Protein AF-A0A1V3WQI1-F1 (afdb_monomer_lite)

Foldseek 3Di:
DDPLLVLVVVLVVLVVLLVVLVVQLPDPPHDPVSNVVSVVSHDDGDDDVPSVVCCCVPPPVVCVVVDDDDD

Secondary structure (DSSP, 8-state):
--HHHHHHHHHHHHHHHHHHHHHHHT-TT--HHHHHHHHHH--PPP--HHHHHHHIIIIIGGGTT------

Structure (mmCIF, N/CA/C/O backbone):
data_AF-A0A1V3WQI1-F1
#
_entry.id   AF-A0A1V3WQI1-F1
#
loop_
_atom_site.group_PDB
_atom_site.id
_atom_site.type_symbol
_atom_site.label_atom_id
_atom_site.label_alt_id
_atom_site.label_comp_id
_atom_site.label_asym_id
_atom_site.label_entity_id
_atom_site.label_seq_id
_atom_site.pdbx_PDB_ins_code
_atom_site.Cartn_x
_atom_site.Cartn_y
_atom_site.Cartn_z
_atom_site.occupancy
_atom_site.B_iso_or_equiv
_atom_site.auth_seq_id
_atom_site.auth_comp_id
_atom_site.auth_asym_id
_atom_site.auth_atom_id
_atom_site.pdbx_PDB_model_num
ATOM 1 N N . MET A 1 1 ? 0.485 11.183 -20.107 1.00 67.31 1 MET A N 1
ATOM 2 C CA . MET A 1 1 ? 1.133 10.201 -19.213 1.00 67.31 1 MET A CA 1
ATOM 3 C C . MET A 1 1 ? 0.635 8.823 -19.604 1.00 67.31 1 MET A C 1
ATOM 5 O O . MET A 1 1 ? -0.484 8.750 -20.093 1.00 67.31 1 MET A O 1
ATOM 9 N N . ASP A 1 2 ? 1.462 7.789 -19.460 1.00 88.25 2 ASP A N 1
ATOM 10 C CA . ASP A 1 2 ? 1.086 6.401 -19.758 1.00 88.25 2 ASP A CA 1
ATOM 11 C C . ASP A 1 2 ? -0.076 5.958 -18.848 1.00 88.25 2 ASP A C 1
ATOM 13 O O . ASP A 1 2 ? 0.020 6.055 -17.624 1.00 88.25 2 ASP A O 1
ATOM 17 N N . GLU A 1 3 ? -1.183 5.515 -19.445 1.00 90.81 3 GLU A N 1
ATOM 18 C CA . GLU A 1 3 ? -2.380 5.066 -18.726 1.00 90.81 3 GLU A CA 1
ATOM 19 C C . GLU A 1 3 ? -2.081 3.832 -17.867 1.00 90.81 3 GLU A C 1
ATOM 21 O O . GLU A 1 3 ? -2.543 3.748 -16.733 1.00 90.81 3 GLU A O 1
ATOM 26 N N . ALA A 1 4 ? -1.210 2.933 -18.340 1.00 89.44 4 ALA A N 1
ATOM 27 C CA . ALA A 1 4 ? -0.805 1.754 -17.581 1.00 89.44 4 ALA A CA 1
ATOM 28 C C . ALA A 1 4 ? -0.004 2.119 -16.321 1.00 89.44 4 ALA A C 1
ATOM 30 O O . ALA A 1 4 ? -0.120 1.442 -15.298 1.00 89.44 4 ALA A O 1
ATOM 31 N N . LEU A 1 5 ? 0.786 3.196 -16.378 1.00 90.75 5 LEU A N 1
ATOM 32 C CA . LEU A 1 5 ? 1.519 3.712 -15.224 1.00 90.75 5 LEU A CA 1
ATOM 33 C C . LEU A 1 5 ? 0.565 4.327 -14.194 1.00 90.75 5 LEU A C 1
ATOM 35 O O . LEU A 1 5 ? 0.700 4.061 -13.002 1.00 90.75 5 LEU A O 1
ATOM 39 N N . ILE A 1 6 ? -0.406 5.127 -14.647 1.00 92.12 6 ILE A N 1
ATOM 40 C CA . ILE A 1 6 ? -1.437 5.705 -13.772 1.00 92.12 6 ILE A CA 1
ATOM 41 C C . ILE A 1 6 ? -2.215 4.585 -13.076 1.00 92.12 6 ILE A C 1
ATOM 43 O O . ILE A 1 6 ? -2.371 4.605 -11.855 1.00 92.12 6 ILE A O 1
ATOM 47 N N . ASP A 1 7 ? -2.642 3.584 -13.83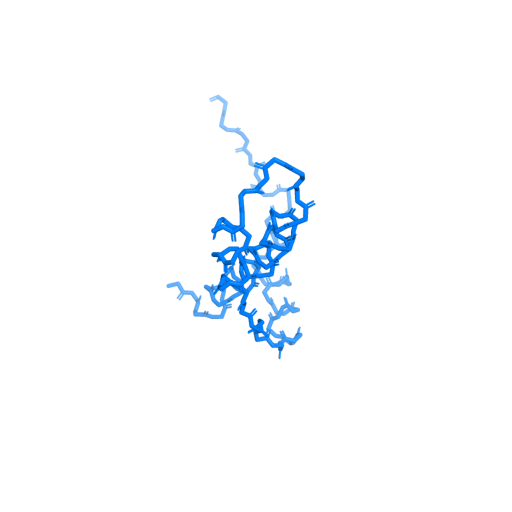8 1.00 91.50 7 ASP A N 1
ATOM 48 C CA . ASP A 1 7 ? -3.342 2.418 -13.316 1.00 91.50 7 ASP A CA 1
ATOM 49 C C . ASP A 1 7 ? -2.534 1.665 -12.255 1.00 91.50 7 ASP A C 1
ATOM 51 O O . ASP A 1 7 ? -3.108 1.201 -11.270 1.00 91.50 7 ASP A O 1
ATOM 55 N N . GLU A 1 8 ? -1.214 1.539 -12.419 1.00 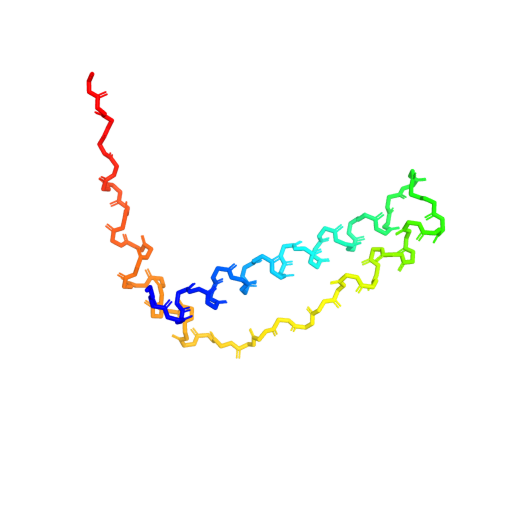91.94 8 GLU A N 1
ATOM 56 C CA . GLU A 1 8 ? -0.380 0.864 -11.423 1.00 91.94 8 GLU A CA 1
ATOM 57 C C . GLU A 1 8 ? -0.190 1.711 -10.156 1.00 91.94 8 GLU A C 1
ATOM 59 O O . GLU A 1 8 ? -0.245 1.166 -9.053 1.00 91.94 8 GLU A O 1
ATOM 64 N N . ILE A 1 9 ? -0.073 3.041 -10.282 1.00 92.25 9 ILE A N 1
ATOM 65 C CA . ILE A 1 9 ? -0.061 3.960 -9.129 1.00 92.25 9 ILE A CA 1
ATOM 66 C C . ILE A 1 9 ? -1.352 3.799 -8.320 1.00 92.25 9 ILE A C 1
ATOM 68 O O . ILE A 1 9 ? -1.307 3.592 -7.107 1.00 92.25 9 ILE A O 1
ATOM 72 N N . PHE A 1 10 ? -2.515 3.837 -8.976 1.00 92.06 10 PHE A N 1
ATOM 73 C CA . PHE A 1 10 ? -3.791 3.626 -8.290 1.00 92.06 10 PHE A CA 1
ATOM 74 C C . PHE A 1 10 ? -3.950 2.192 -7.780 1.00 92.06 10 PHE A C 1
ATOM 76 O O . PHE A 1 10 ? -4.516 1.990 -6.708 1.00 92.06 10 PHE A O 1
ATOM 83 N N . GLY A 1 11 ? -3.426 1.198 -8.497 1.00 92.12 11 GLY A N 1
ATOM 84 C CA . GLY A 1 11 ? -3.395 -0.194 -8.059 1.00 92.12 11 GLY A CA 1
ATOM 85 C C . GLY A 1 11 ? -2.652 -0.369 -6.735 1.00 92.12 11 GLY A C 1
ATOM 86 O O . GLY A 1 11 ? -3.144 -1.075 -5.853 1.00 92.12 11 GLY A O 1
ATOM 87 N N . LEU A 1 12 ? -1.511 0.306 -6.570 1.00 91.50 12 LEU A N 1
ATOM 88 C CA . LEU A 1 12 ? -0.777 0.372 -5.306 1.00 91.50 12 LEU A CA 1
ATOM 89 C C . LEU A 1 12 ? -1.604 1.068 -4.219 1.00 91.50 12 LEU A C 1
ATOM 91 O O . LEU A 1 12 ? -1.845 0.470 -3.173 1.00 91.50 12 LEU A O 1
ATOM 95 N N . LEU A 1 13 ? -2.131 2.264 -4.497 1.00 94.44 13 LEU A N 1
ATOM 96 C CA . LEU A 1 13 ? -2.931 3.014 -3.524 1.00 94.44 13 LEU A CA 1
ATOM 97 C C . LEU A 1 13 ? -4.144 2.208 -3.038 1.00 94.44 13 LEU A C 1
ATOM 99 O O . LEU A 1 13 ? -4.388 2.133 -1.841 1.00 94.44 13 LEU A O 1
ATOM 103 N N . VAL A 1 14 ? -4.885 1.539 -3.924 1.00 94.75 14 VAL A N 1
ATOM 104 C CA . VAL A 1 14 ? -6.037 0.709 -3.527 1.00 94.75 14 VAL A CA 1
ATOM 105 C C . VAL A 1 14 ? -5.622 -0.417 -2.573 1.00 94.75 14 VAL A C 1
ATOM 107 O O . VAL A 1 14 ? -6.333 -0.682 -1.604 1.00 94.75 14 VAL A O 1
ATOM 110 N N . ARG A 1 15 ? -4.480 -1.077 -2.810 1.00 94.31 15 ARG A N 1
ATOM 111 C CA . ARG A 1 15 ? -3.975 -2.149 -1.930 1.00 94.31 15 ARG A CA 1
ATOM 112 C C . ARG A 1 15 ? -3.600 -1.609 -0.546 1.00 94.31 15 ARG A C 1
ATOM 114 O O . ARG A 1 15 ? -3.962 -2.225 0.459 1.00 94.31 15 ARG A O 1
ATOM 121 N N . ASP A 1 16 ? -2.954 -0.449 -0.495 1.00 95.81 16 ASP A N 1
ATOM 122 C CA . ASP A 1 16 ? -2.562 0.194 0.762 1.00 95.81 16 ASP A CA 1
ATOM 123 C C . ASP A 1 16 ? -3.787 0.664 1.550 1.00 95.81 16 ASP A C 1
ATOM 125 O O . ASP A 1 16 ? -3.941 0.330 2.724 1.00 95.81 16 ASP A O 1
ATOM 129 N N . PHE A 1 17 ? -4.724 1.352 0.891 1.00 96.06 17 PHE A N 1
ATOM 130 C CA . PHE A 1 17 ? -5.969 1.802 1.516 1.00 96.06 17 PHE A CA 1
ATOM 131 C C . PHE A 1 17 ? -6.795 0.638 2.062 1.00 96.06 17 PHE A C 1
ATOM 133 O O . PHE A 1 17 ? -7.343 0.750 3.156 1.00 96.06 17 PHE A O 1
ATOM 140 N N . ASN A 1 18 ? -6.860 -0.492 1.353 1.00 96.69 18 ASN A N 1
ATOM 141 C CA . ASN A 1 18 ? -7.503 -1.694 1.882 1.00 96.69 18 ASN A CA 1
ATOM 142 C C . ASN A 1 18 ? -6.829 -2.186 3.166 1.00 96.69 18 ASN A C 1
ATOM 144 O O . ASN A 1 18 ? -7.519 -2.539 4.120 1.00 96.69 18 ASN A O 1
ATOM 148 N N . SER A 1 19 ? -5.496 -2.217 3.187 1.00 96.50 19 SER A N 1
ATOM 149 C CA . SER A 1 19 ? -4.727 -2.695 4.340 1.00 96.50 19 SER A CA 1
ATOM 150 C C . SER A 1 19 ? -4.947 -1.786 5.552 1.00 96.50 19 SER A C 1
ATOM 152 O O . SER A 1 19 ? -5.265 -2.267 6.638 1.00 96.50 19 SER A O 1
ATOM 154 N N . TYR A 1 20 ? -4.901 -0.467 5.347 1.00 96.81 20 TYR A N 1
ATOM 155 C CA . TYR A 1 20 ? -5.177 0.511 6.399 1.00 96.81 20 TYR A CA 1
ATOM 156 C C . TYR A 1 20 ? -6.640 0.537 6.840 1.00 96.81 20 TYR A C 1
ATOM 158 O O . TYR A 1 20 ? -6.914 0.809 8.005 1.00 96.81 20 TYR A O 1
ATOM 166 N N . ALA A 1 21 ? -7.589 0.242 5.951 1.00 97.50 21 ALA A N 1
ATOM 167 C CA . ALA A 1 21 ? -8.997 0.117 6.312 1.00 97.50 21 ALA A CA 1
ATOM 168 C C . ALA A 1 21 ? -9.231 -1.051 7.281 1.00 97.50 21 ALA A C 1
ATOM 170 O O . ALA A 1 21 ? -9.944 -0.889 8.270 1.00 97.50 21 ALA A O 1
ATOM 171 N N . VAL A 1 22 ? -8.595 -2.201 7.032 1.00 96.94 22 VAL A N 1
ATOM 172 C CA . VAL A 1 22 ? -8.642 -3.353 7.947 1.00 96.94 22 VAL A CA 1
ATOM 173 C C . VAL A 1 22 ? -7.970 -3.009 9.276 1.00 96.94 22 VAL A C 1
ATOM 175 O O . VAL A 1 22 ? -8.558 -3.215 10.332 1.00 96.94 22 VAL A O 1
ATOM 178 N N . GLU A 1 23 ? -6.782 -2.402 9.240 1.00 97.31 23 GLU A N 1
ATOM 179 C CA . GLU A 1 23 ? -6.083 -1.984 10.460 1.00 97.31 23 GLU A CA 1
ATOM 180 C C . GLU A 1 23 ? -6.913 -0.989 11.289 1.00 97.31 23 GLU A C 1
ATOM 182 O O . GLU A 1 23 ? -6.980 -1.094 12.511 1.00 97.31 23 GLU A O 1
ATOM 187 N N . LEU A 1 24 ? -7.563 -0.017 10.641 1.00 96.62 24 LEU A N 1
ATOM 188 C CA . LEU A 1 24 ? -8.398 0.978 11.310 1.00 96.62 24 LEU A CA 1
ATOM 189 C C . LEU A 1 24 ? -9.640 0.353 11.951 1.00 96.62 24 LEU A C 1
ATOM 191 O O . LEU A 1 24 ? -10.014 0.762 13.049 1.00 96.62 24 LEU A O 1
ATOM 195 N N . HIS A 1 25 ? -10.267 -0.618 11.285 1.00 96.38 25 HIS A N 1
ATOM 196 C CA . HIS A 1 25 ? -11.416 -1.346 11.819 1.00 96.38 25 HIS A CA 1
ATOM 197 C C . HIS A 1 25 ? -11.084 -2.062 13.140 1.00 96.38 25 HIS A C 1
ATOM 199 O O . HIS A 1 25 ? -11.897 -2.034 14.060 1.00 96.38 25 HIS A O 1
ATOM 205 N N . ASP A 1 26 ? -9.885 -2.638 13.257 1.00 94.62 26 ASP A N 1
ATOM 206 C CA . ASP A 1 26 ? -9.489 -3.467 14.406 1.00 94.62 26 ASP A CA 1
ATOM 207 C C . ASP A 1 26 ? -8.870 -2.677 15.577 1.00 94.62 26 ASP A C 1
ATOM 209 O O . ASP A 1 26 ? -8.557 -3.242 16.629 1.00 94.62 26 ASP A O 1
ATOM 213 N N . LYS A 1 27 ? -8.685 -1.358 15.439 1.00 96.50 27 LYS A N 1
ATOM 214 C CA . LYS A 1 27 ? -8.142 -0.517 16.517 1.00 96.50 27 LYS A CA 1
ATOM 215 C C . LYS A 1 27 ? -9.147 -0.360 17.657 1.00 96.50 27 LYS A C 1
ATOM 217 O O . LYS A 1 27 ? -10.272 0.081 17.457 1.00 96.50 2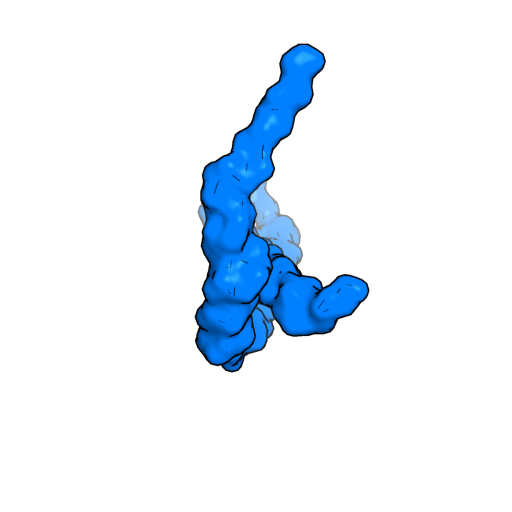7 LYS A O 1
ATOM 222 N N . SER A 1 28 ? -8.692 -0.584 18.892 1.00 94.69 28 SER A N 1
ATOM 223 C CA . SER A 1 28 ? -9.516 -0.447 20.107 1.00 94.69 28 SER A CA 1
ATOM 224 C C . SER A 1 28 ? -10.059 0.966 20.356 1.00 94.69 28 SER A C 1
ATOM 226 O O . SER A 1 28 ? -11.027 1.130 21.091 1.00 94.69 28 SER A O 1
ATOM 228 N N . ALA A 1 29 ? -9.437 1.987 19.761 1.00 96.12 29 ALA A N 1
ATOM 229 C CA . ALA A 1 29 ? -9.873 3.380 19.840 1.00 96.12 29 ALA A CA 1
ATOM 230 C C . ALA A 1 29 ? -10.915 3.767 18.768 1.00 96.12 29 ALA A C 1
ATOM 232 O O . ALA A 1 29 ? -11.381 4.906 18.765 1.00 96.12 29 ALA A O 1
ATOM 233 N N . THR A 1 30 ? -11.258 2.862 17.849 1.00 96.56 30 THR A N 1
ATOM 234 C CA . THR A 1 30 ? -12.193 3.118 16.747 1.00 96.56 30 THR A CA 1
ATOM 235 C C . THR A 1 30 ? -13.634 2.953 17.226 1.00 96.56 30 THR A C 1
ATOM 237 O O . THR A 1 30 ? -13.980 1.955 17.853 1.00 96.56 30 THR A O 1
ATOM 240 N N . THR A 1 31 ? -14.502 3.922 16.925 1.00 97.62 31 THR A N 1
ATOM 241 C CA . THR A 1 31 ? -15.940 3.795 17.214 1.00 97.62 31 THR A CA 1
ATOM 242 C C . THR A 1 31 ? -16.623 2.836 16.237 1.00 97.62 31 THR A C 1
ATOM 244 O O . THR A 1 31 ? -16.186 2.689 15.096 1.00 97.62 31 THR A O 1
ATOM 247 N N . ASP A 1 32 ? -17.767 2.262 16.616 1.00 96.44 32 ASP A N 1
ATOM 248 C CA . ASP A 1 32 ? -18.552 1.388 15.725 1.00 96.44 32 ASP A CA 1
ATOM 249 C C . ASP A 1 32 ? -18.888 2.054 14.379 1.00 96.44 32 ASP A C 1
ATOM 251 O O . ASP A 1 32 ? -18.940 1.417 13.326 1.00 96.44 32 ASP A O 1
ATOM 255 N N . GLU A 1 33 ? -19.120 3.367 14.382 1.00 97.38 33 GLU A N 1
ATOM 256 C CA . GLU A 1 33 ? -19.368 4.116 13.156 1.00 97.38 33 GLU A CA 1
ATOM 257 C C . GLU A 1 33 ? -18.122 4.205 12.269 1.00 97.38 33 GLU A C 1
ATOM 259 O O . GLU A 1 33 ? -18.207 3.939 11.068 1.00 97.38 33 GLU A O 1
ATOM 264 N N . GLN A 1 34 ? -16.965 4.511 12.855 1.00 97.12 34 GLN A N 1
ATOM 265 C CA . GLN A 1 34 ? -15.694 4.566 12.135 1.00 97.12 34 GLN A CA 1
ATOM 266 C C . GLN A 1 34 ? -15.296 3.192 11.584 1.00 97.12 34 GLN A C 1
ATOM 268 O O . GLN A 1 34 ? -14.899 3.105 10.424 1.00 97.12 34 GLN A O 1
ATOM 273 N N . ALA A 1 35 ? -15.485 2.120 12.359 1.00 96.81 35 ALA A N 1
ATOM 274 C CA . ALA A 1 35 ? -15.233 0.746 11.931 1.00 96.81 35 ALA A CA 1
ATOM 275 C C . ALA A 1 35 ? -16.096 0.375 10.710 1.00 96.81 35 ALA A C 1
ATOM 277 O O . ALA A 1 35 ? -15.590 -0.120 9.699 1.00 96.81 35 ALA A O 1
ATOM 278 N N . ARG A 1 36 ? -17.394 0.713 10.738 1.00 97.06 36 ARG A N 1
ATOM 279 C CA . ARG A 1 36 ? -18.289 0.522 9.581 1.00 97.06 36 ARG A CA 1
ATOM 280 C C . ARG A 1 36 ? -17.844 1.324 8.359 1.00 97.06 36 ARG A C 1
ATOM 282 O O . ARG A 1 36 ? -17.942 0.820 7.240 1.00 97.06 36 ARG A O 1
ATOM 289 N N . PHE A 1 37 ? -17.376 2.560 8.535 1.00 97.00 37 PHE A N 1
ATOM 290 C CA . PHE A 1 37 ? -16.859 3.357 7.420 1.00 97.00 37 PHE A CA 1
ATOM 291 C C . PHE A 1 37 ? -15.563 2.789 6.846 1.00 97.00 37 PHE A C 1
ATOM 293 O O . PHE A 1 37 ? -15.443 2.729 5.623 1.00 97.00 37 PHE A O 1
ATOM 300 N N . ALA A 1 38 ? -14.642 2.323 7.692 1.00 96.62 38 ALA A N 1
ATOM 301 C CA . ALA A 1 38 ? -13.388 1.717 7.261 1.00 96.62 38 ALA A CA 1
ATOM 302 C C . ALA A 1 38 ? -13.653 0.531 6.319 1.00 96.62 38 ALA A C 1
ATOM 304 O O . ALA A 1 38 ? -13.162 0.505 5.192 1.00 96.62 38 ALA A O 1
ATOM 305 N N . MET A 1 39 ? -14.564 -0.373 6.688 1.00 96.25 39 MET A N 1
ATOM 306 C CA . MET A 1 39 ? -14.903 -1.525 5.842 1.00 96.25 39 MET A CA 1
ATOM 307 C C . MET A 1 39 ? -15.547 -1.149 4.499 1.00 96.25 39 MET A C 1
ATOM 309 O O . MET A 1 39 ? -15.405 -1.882 3.521 1.00 96.25 39 MET A O 1
ATOM 313 N N . ARG A 1 40 ? -1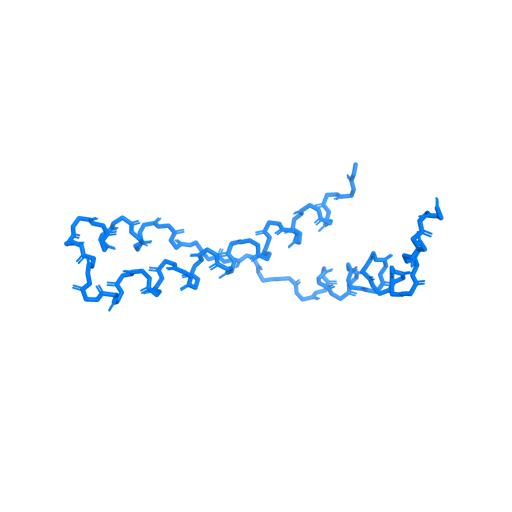6.209 0.012 4.397 1.00 96.12 40 ARG A N 1
ATOM 314 C CA . ARG A 1 40 ? -16.759 0.518 3.123 1.00 96.12 40 ARG A CA 1
ATOM 315 C C . ARG A 1 40 ? -15.688 1.028 2.156 1.00 96.12 40 ARG A C 1
ATOM 317 O O . ARG A 1 40 ? -15.994 1.193 0.973 1.00 96.12 40 ARG A O 1
ATOM 324 N N . MET A 1 41 ? -14.475 1.304 2.637 1.00 92.94 41 MET A N 1
ATOM 325 C CA . MET A 1 41 ? -13.357 1.754 1.803 1.00 92.94 41 MET A CA 1
ATOM 326 C C . MET A 1 41 ? -12.720 0.608 1.012 1.00 92.94 41 MET A C 1
ATOM 328 O O . MET A 1 41 ? -12.084 0.868 -0.007 1.00 92.94 41 MET A O 1
ATOM 332 N N . ILE A 1 42 ? -12.922 -0.645 1.432 1.00 95.44 42 ILE A N 1
ATOM 333 C CA . ILE A 1 42 ? -12.275 -1.803 0.814 1.00 95.44 42 ILE A CA 1
ATOM 334 C C . ILE A 1 42 ? -12.780 -2.013 -0.618 1.00 95.44 42 ILE A C 1
ATOM 336 O O . ILE A 1 42 ? -13.981 -2.149 -0.875 1.00 95.44 42 ILE A O 1
ATOM 340 N N . ARG A 1 43 ? -11.845 -2.094 -1.568 1.00 94.88 43 ARG A N 1
ATOM 341 C CA . ARG A 1 43 ? -12.103 -2.373 -2.987 1.00 94.88 43 ARG A CA 1
ATOM 342 C C . ARG A 1 43 ? -11.234 -3.514 -3.474 1.00 94.88 43 ARG A C 1
ATOM 344 O O . ARG A 1 43 ? -10.053 -3.574 -3.169 1.00 94.88 43 ARG A O 1
ATOM 351 N N . ARG A 1 44 ? -11.784 -4.413 -4.291 1.00 91.38 44 ARG A N 1
ATOM 352 C CA . ARG A 1 44 ? -10.969 -5.465 -4.908 1.00 91.38 44 ARG A CA 1
ATOM 353 C C . ARG A 1 44 ? -10.016 -4.828 -5.932 1.00 91.38 44 ARG A C 1
ATOM 355 O O . ARG A 1 44 ? -10.514 -4.248 -6.896 1.00 91.38 44 ARG A O 1
ATOM 362 N N . PRO A 1 45 ? -8.686 -4.926 -5.757 1.00 86.75 45 PRO A N 1
ATOM 363 C CA . PRO A 1 45 ? -7.749 -4.402 -6.739 1.00 86.75 45 PRO A CA 1
ATOM 364 C C . PRO A 1 45 ? -7.795 -5.242 -8.020 1.00 86.75 45 PRO A C 1
ATOM 366 O O . PRO A 1 45 ? -8.040 -6.452 -7.978 1.00 86.75 45 PRO A O 1
ATOM 369 N N . VAL A 1 46 ? -7.527 -4.602 -9.158 1.00 87.44 46 VAL A N 1
ATOM 370 C CA . VAL A 1 46 ? -7.344 -5.301 -10.436 1.00 87.44 46 VAL A CA 1
ATOM 371 C C . VAL A 1 46 ? -6.089 -6.172 -10.346 1.00 87.44 46 VAL A C 1
ATOM 373 O O . VAL A 1 46 ? -5.034 -5.724 -9.887 1.00 87.44 46 VAL A O 1
ATOM 376 N N . HIS A 1 47 ? -6.215 -7.432 -10.761 1.00 85.69 47 HIS A N 1
ATOM 377 C CA . HIS A 1 47 ? -5.099 -8.366 -10.820 1.00 85.69 47 HIS A CA 1
ATOM 378 C C . HIS A 1 47 ? -4.531 -8.391 -12.241 1.00 85.69 47 HIS A C 1
ATOM 380 O O . HIS A 1 47 ? -5.144 -8.969 -13.134 1.00 85.69 47 HIS A O 1
ATOM 386 N N . ASP A 1 48 ? -3.377 -7.753 -12.435 1.00 90.69 48 ASP A N 1
ATOM 387 C CA . ASP A 1 48 ? -2.644 -7.746 -13.705 1.00 90.69 48 ASP A CA 1
ATOM 388 C C . ASP A 1 48 ? -1.124 -7.807 -13.443 1.00 90.69 48 ASP A C 1
ATOM 390 O O . ASP A 1 48 ? -0.465 -6.771 -13.316 1.00 90.69 48 ASP A O 1
ATOM 394 N N . PRO A 1 49 ? -0.549 -9.015 -13.310 1.00 89.88 49 PRO A N 1
ATOM 395 C CA . PRO A 1 49 ? 0.883 -9.174 -13.061 1.00 89.88 49 PRO A CA 1
ATOM 396 C C . PRO A 1 49 ? 1.748 -8.757 -14.260 1.00 89.88 49 PRO A C 1
ATOM 398 O O . PRO A 1 49 ? 2.883 -8.325 -14.076 1.00 89.88 49 PRO A O 1
ATOM 401 N N . ALA A 1 50 ? 1.224 -8.841 -15.488 1.00 93.75 50 ALA A N 1
ATOM 402 C CA . ALA A 1 50 ? 1.974 -8.475 -16.686 1.00 93.75 50 ALA A CA 1
ATOM 403 C C . ALA A 1 50 ? 2.177 -6.957 -16.780 1.00 93.75 50 ALA A C 1
ATOM 405 O O . ALA A 1 50 ? 3.245 -6.495 -17.190 1.00 93.75 50 ALA A O 1
ATOM 406 N N . ARG A 1 51 ? 1.167 -6.172 -16.382 1.00 90.75 51 ARG A N 1
ATOM 407 C CA . ARG A 1 51 ? 1.303 -4.718 -16.248 1.00 90.75 51 ARG A CA 1
ATOM 408 C C . ARG A 1 51 ? 2.328 -4.350 -15.186 1.00 90.75 51 ARG A C 1
ATOM 410 O O . ARG A 1 51 ? 3.204 -3.546 -15.488 1.00 90.75 51 ARG A O 1
ATOM 417 N N . TYR A 1 52 ? 2.266 -4.968 -14.007 1.00 90.56 52 TYR A N 1
ATOM 418 C CA . TYR A 1 52 ? 3.239 -4.718 -12.942 1.00 90.56 52 TYR A CA 1
ATOM 419 C C . TYR A 1 52 ? 4.683 -4.930 -13.425 1.00 90.56 52 TYR A C 1
ATOM 421 O O . TYR A 1 52 ? 5.510 -4.028 -13.310 1.00 90.56 52 TYR A O 1
ATOM 429 N N . ASP A 1 53 ? 4.967 -6.079 -14.045 1.00 93.75 53 ASP A N 1
ATOM 430 C CA . ASP A 1 53 ? 6.304 -6.417 -14.548 1.00 93.75 53 ASP A CA 1
ATOM 431 C C . ASP A 1 53 ? 6.824 -5.418 -15.585 1.00 93.75 53 ASP A C 1
ATOM 433 O O . ASP A 1 53 ? 8.007 -5.063 -15.580 1.00 93.75 53 ASP A O 1
ATOM 437 N N . ARG A 1 54 ? 5.946 -4.972 -16.489 1.00 94.00 54 ARG A N 1
ATOM 438 C CA . ARG A 1 54 ? 6.273 -3.964 -17.499 1.00 94.00 54 ARG A CA 1
ATOM 439 C C . ARG A 1 54 ? 6.595 -2.623 -16.845 1.00 94.00 54 ARG A C 1
ATOM 441 O O . ARG A 1 54 ? 7.655 -2.067 -17.116 1.00 94.00 54 ARG A O 1
ATOM 448 N N . ILE A 1 55 ? 5.738 -2.143 -15.941 1.00 93.75 55 ILE A N 1
ATOM 449 C CA . ILE A 1 55 ? 5.952 -0.873 -15.234 1.00 93.75 55 ILE A CA 1
ATOM 450 C C . ILE A 1 55 ? 7.234 -0.908 -14.397 1.00 93.75 55 ILE A C 1
ATOM 452 O O . ILE A 1 55 ? 8.017 0.043 -14.423 1.00 93.75 55 ILE A O 1
ATOM 456 N N . TRP A 1 56 ? 7.500 -2.022 -13.713 1.00 93.00 56 TRP A N 1
ATOM 457 C CA . TRP A 1 56 ? 8.734 -2.211 -12.959 1.00 93.00 56 TRP A CA 1
ATOM 458 C C . TRP A 1 56 ? 9.976 -2.069 -13.844 1.00 93.00 56 TRP A C 1
ATOM 460 O O . TRP A 1 56 ? 10.877 -1.299 -13.516 1.00 93.00 56 TRP A O 1
ATOM 470 N N . LYS A 1 57 ? 10.019 -2.781 -14.977 1.00 95.50 57 LYS A N 1
ATOM 471 C CA . LYS A 1 57 ? 11.185 -2.803 -15.875 1.00 95.50 57 LYS A CA 1
ATOM 472 C C . LYS A 1 57 ? 11.384 -1.489 -16.625 1.00 95.50 57 LYS A C 1
ATOM 474 O O . LYS A 1 57 ? 12.524 -1.069 -16.795 1.00 95.50 57 LYS A O 1
ATOM 479 N N . GLU A 1 58 ? 10.302 -0.873 -17.090 1.00 94.25 58 GLU A N 1
ATOM 480 C CA . GLU A 1 58 ? 10.364 0.262 -18.019 1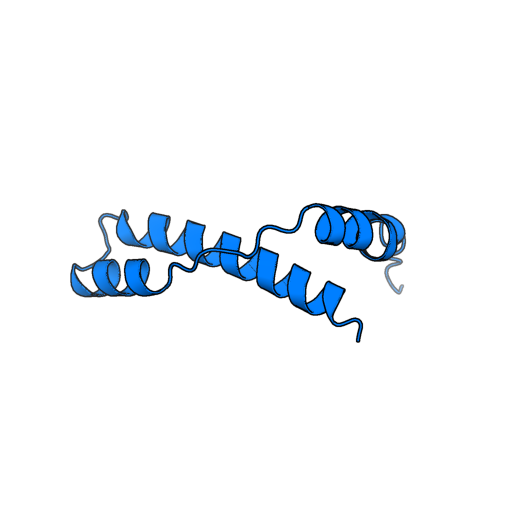.00 94.25 58 GLU A CA 1
ATOM 481 C C . GLU A 1 58 ? 10.338 1.624 -17.321 1.00 94.25 58 GLU A C 1
ATOM 483 O O . GL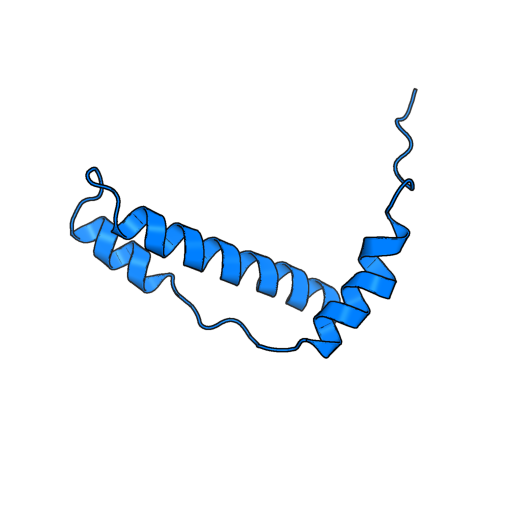U A 1 58 ? 10.935 2.568 -17.831 1.00 94.25 58 GLU A O 1
ATOM 488 N N . HIS A 1 59 ? 9.685 1.739 -16.159 1.00 92.12 59 HIS A N 1
ATOM 489 C CA . HIS A 1 59 ? 9.486 3.031 -15.489 1.00 92.12 59 HIS A CA 1
ATOM 490 C C . HIS A 1 59 ? 10.181 3.132 -14.132 1.00 92.12 59 HIS A C 1
ATOM 492 O O . HIS A 1 59 ? 10.730 4.183 -13.825 1.00 92.12 59 HIS A O 1
ATOM 498 N N . VAL A 1 60 ? 10.174 2.076 -13.309 1.00 92.25 60 VAL A N 1
ATOM 499 C CA . VAL A 1 60 ? 10.680 2.156 -11.921 1.00 92.25 60 VAL A CA 1
ATOM 500 C C . VAL A 1 60 ? 12.166 1.826 -11.827 1.00 92.25 60 VAL A C 1
ATOM 502 O O . VAL A 1 60 ? 12.950 2.628 -11.322 1.00 92.25 60 VAL A O 1
ATOM 505 N N . LEU A 1 61 ? 12.572 0.656 -12.323 1.00 95.56 61 LEU A N 1
ATOM 506 C CA . LEU A 1 61 ? 13.954 0.186 -12.257 1.00 95.56 61 LEU A CA 1
ATOM 507 C C . LEU A 1 61 ? 14.963 1.174 -12.878 1.00 95.56 61 LEU A C 1
ATOM 509 O O . LEU A 1 61 ? 16.015 1.372 -12.265 1.00 95.56 61 LEU A O 1
ATOM 513 N N . PRO A 1 62 ? 14.676 1.848 -14.013 1.00 95.06 62 PRO A N 1
ATOM 514 C CA . PRO A 1 62 ? 15.599 2.826 -14.594 1.00 95.06 62 PRO A CA 1
ATOM 515 C C . PRO A 1 62 ? 15.850 4.066 -13.725 1.00 95.06 62 PRO A C 1
ATOM 517 O O . PRO A 1 62 ? 16.836 4.764 -13.944 1.00 95.06 62 PRO A O 1
ATOM 520 N N . LEU A 1 63 ? 14.989 4.354 -12.741 1.00 93.62 63 LEU A N 1
ATOM 521 C CA . LEU A 1 63 ? 15.173 5.480 -11.817 1.00 93.62 63 LEU A CA 1
ATOM 522 C C . LEU A 1 63 ? 16.186 5.172 -10.707 1.00 93.62 63 LEU A C 1
ATOM 524 O O . LEU A 1 63 ? 16.605 6.078 -9.983 1.00 93.62 63 LEU A O 1
ATOM 528 N N . ASN A 1 64 ? 16.587 3.909 -10.548 1.00 95.31 64 ASN A N 1
ATOM 529 C CA . ASN A 1 64 ? 17.557 3.519 -9.537 1.00 95.31 64 ASN A CA 1
ATOM 530 C C . ASN A 1 64 ? 18.915 4.190 -9.796 1.00 95.31 64 ASN A C 1
ATOM 532 O O . ASN A 1 64 ? 19.536 3.975 -10.833 1.00 95.31 64 ASN A O 1
ATOM 536 N N . GLY A 1 65 ? 19.376 5.001 -8.842 1.00 93.81 65 GLY A N 1
ATOM 537 C CA . GLY A 1 65 ? 20.620 5.765 -8.966 1.00 93.81 65 GLY A CA 1
ATOM 538 C C . GLY A 1 65 ? 20.534 6.991 -9.881 1.00 93.81 65 GLY A C 1
ATOM 539 O O . GLY A 1 65 ? 21.538 7.668 -10.054 1.00 93.81 65 GLY A O 1
ATOM 540 N N . ALA A 1 66 ? 19.357 7.308 -10.434 1.00 93.38 66 ALA A N 1
ATOM 541 C CA . ALA A 1 66 ? 19.170 8.467 -11.310 1.00 93.38 66 ALA A CA 1
ATOM 542 C C . ALA A 1 66 ? 19.022 9.798 -10.546 1.00 93.38 66 ALA A C 1
ATOM 544 O O . ALA A 1 66 ? 19.073 10.868 -11.150 1.00 93.38 66 ALA A O 1
ATOM 545 N N . TYR A 1 67 ? 18.796 9.755 -9.227 1.00 92.25 67 TYR A N 1
ATOM 546 C CA . TYR A 1 67 ? 18.700 10.963 -8.409 1.00 92.25 67 TYR A CA 1
ATOM 547 C C . TYR A 1 67 ? 20.087 11.557 -8.144 1.00 92.25 67 TYR A C 1
ATOM 549 O O . TYR A 1 67 ? 20.890 10.979 -7.412 1.00 92.25 67 TYR A O 1
ATOM 557 N N . GLU A 1 68 ? 20.318 12.758 -8.666 1.00 92.38 68 GLU A N 1
ATOM 558 C CA . GLU A 1 68 ? 21.465 13.599 -8.330 1.00 92.38 68 GLU A CA 1
ATOM 559 C C . GLU A 1 68 ? 20.979 14.823 -7.546 1.00 92.38 68 GLU A C 1
ATOM 561 O O . GLU A 1 68 ? 20.146 15.604 -8.018 1.00 92.38 68 GLU A O 1
ATOM 566 N N . MET A 1 69 ? 21.481 14.990 -6.321 1.00 92.50 69 MET A N 1
ATOM 567 C CA . MET A 1 69 ? 21.157 16.153 -5.498 1.00 92.50 69 MET A CA 1
ATOM 568 C C . MET A 1 69 ? 21.782 17.401 -6.131 1.00 92.50 69 MET A C 1
ATOM 570 O O . MET A 1 69 ? 22.972 17.407 -6.444 1.00 92.50 69 MET A O 1
ATOM 574 N N . ARG A 1 70 ? 20.991 18.463 -6.323 1.00 78.75 70 ARG A N 1
ATOM 575 C CA . ARG A 1 70 ? 21.534 19.747 -6.786 1.00 78.75 70 ARG A CA 1
ATOM 576 C C . ARG A 1 70 ? 22.426 20.344 -5.682 1.00 78.75 70 ARG A C 1
ATOM 578 O O . ARG A 1 70 ? 21.964 20.355 -4.540 1.00 78.75 70 ARG A O 1
ATOM 585 N N . PRO A 1 71 ? 23.656 20.789 -6.005 1.00 74.94 71 PRO A N 1
ATOM 586 C CA . PRO A 1 71 ? 24.561 21.404 -5.036 1.00 74.94 71 PRO A CA 1
ATOM 587 C C . PRO A 1 71 ? 24.034 22.742 -4.509 1.00 74.94 71 PRO A C 1
ATOM 589 O O . PRO A 1 71 ? 23.273 23.418 -5.244 1.00 74.94 71 PRO A O 1
#

pLDDT: mean 93.01, std 4.99, range [67.31, 97.62]

Sequence (71 aa):
MDEALIDEIFGLLVRDFNSYAVELHDKSATTDEQARFAMRMIRRPVHDPARYDRIWKEHVLPLNGAYEMRP

Radius of gyration: 17.13 Å; chains: 1; bounding box: 44×31×40 Å

Organism: Mycobacterium kansasii (NCBI:txid1768)